Protein AF-A0A314UGE9-F1 (afdb_monomer_lite)

Secondary structure (DSSP, 8-state):
----PPPP---TT--HHHHHHHHHHHHHHHHHHHHHHHHTT-HHHHHHHHHHHHHHS-SSGGGHHHHHHHHHHHHHHHHHTT-HHHHHHHHHHHHHH-TT-HHHHHHHHHHHHHHHHHHHHHHHHHHHHH-TT-HHHHHHHHHHTT-

Structure (mmCIF, N/CA/C/O backbone):
data_AF-A0A314UGE9-F1
#
_entry.id   AF-A0A314UGE9-F1
#
loop_
_atom_site.group_PDB
_atom_site.id
_atom_site.type_symbol
_atom_site.label_atom_id
_atom_site.label_alt_id
_atom_site.label_comp_id
_atom_site.label_asym_id
_atom_site.label_entity_id
_atom_site.label_seq_id
_atom_site.pdbx_PDB_ins_code
_atom_site.Cartn_x
_atom_site.Cartn_y
_atom_site.Cartn_z
_atom_site.occupancy
_atom_site.B_iso_or_equiv
_atom_site.auth_seq_id
_atom_site.auth_comp_id
_atom_site.auth_asym_id
_atom_site.auth_atom_id
_atom_site.pdbx_PDB_model_num
ATOM 1 N N . MET A 1 1 ? 9.522 24.313 -14.471 1.00 33.41 1 MET A N 1
ATOM 2 C CA . MET A 1 1 ? 8.945 24.314 -15.832 1.00 33.41 1 MET A CA 1
ATOM 3 C C . MET A 1 1 ? 8.903 22.871 -16.294 1.00 33.41 1 MET A C 1
ATOM 5 O O . MET A 1 1 ? 9.912 22.193 -16.177 1.00 33.41 1 MET A O 1
ATOM 9 N N . CYS A 1 2 ? 7.712 22.390 -16.642 1.00 35.34 2 CYS A N 1
ATOM 10 C CA . CYS A 1 2 ? 7.395 20.990 -16.913 1.00 35.34 2 CYS A CA 1
ATOM 11 C C . CYS A 1 2 ? 8.354 20.360 -17.934 1.00 35.34 2 CYS A C 1
ATOM 13 O O . CYS A 1 2 ? 8.558 20.928 -19.006 1.00 35.34 2 CYS A O 1
ATOM 15 N N . CYS A 1 3 ? 8.914 19.190 -17.615 1.00 35.34 3 CYS A N 1
ATOM 16 C CA . CYS A 1 3 ? 9.713 18.393 -18.542 1.00 35.34 3 CYS A CA 1
ATOM 17 C C . CYS A 1 3 ? 8.818 17.830 -19.655 1.00 35.34 3 CYS A C 1
ATOM 19 O O . CYS A 1 3 ? 8.361 16.694 -19.580 1.00 35.34 3 CYS A O 1
ATOM 21 N N . ALA A 1 4 ? 8.579 18.619 -20.699 1.00 41.22 4 ALA A N 1
ATOM 22 C CA . ALA A 1 4 ? 8.258 18.089 -22.014 1.00 41.22 4 ALA A CA 1
ATOM 23 C C . ALA A 1 4 ? 9.571 17.588 -22.630 1.00 41.22 4 ALA A C 1
ATOM 25 O O . ALA A 1 4 ? 10.214 18.297 -23.401 1.00 41.22 4 ALA A O 1
ATOM 26 N N . MET A 1 5 ? 10.023 16.397 -22.224 1.00 39.31 5 MET A N 1
ATOM 27 C CA . MET A 1 5 ? 11.024 15.699 -23.026 1.00 39.31 5 MET A CA 1
ATOM 28 C C . MET A 1 5 ? 10.295 15.137 -24.249 1.00 39.31 5 MET A C 1
ATOM 30 O O . MET A 1 5 ? 9.267 14.477 -24.075 1.00 39.31 5 MET A O 1
ATOM 34 N N . PRO A 1 6 ? 10.755 15.445 -25.473 1.00 41.47 6 PRO A N 1
ATOM 35 C CA . PR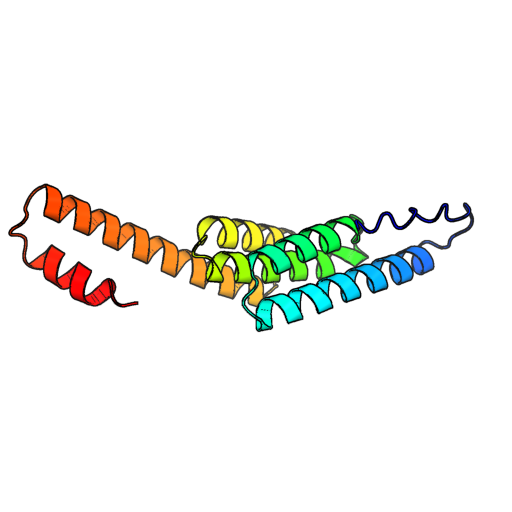O A 1 6 ? 10.136 14.916 -26.672 1.00 41.47 6 PRO A CA 1
ATOM 36 C C . PRO A 1 6 ? 10.245 13.396 -26.611 1.00 41.47 6 PRO A C 1
ATOM 38 O O . PRO A 1 6 ? 11.326 12.860 -26.365 1.00 41.47 6 PRO A O 1
ATOM 41 N N . VAL A 1 7 ? 9.116 12.713 -26.806 1.00 48.53 7 VAL A N 1
ATOM 42 C CA . VAL A 1 7 ? 9.119 11.286 -27.129 1.00 48.53 7 VAL A CA 1
ATOM 43 C C . VAL A 1 7 ? 10.085 11.145 -28.306 1.00 48.53 7 VAL A C 1
ATOM 45 O O . VAL A 1 7 ? 9.856 11.808 -29.325 1.00 48.53 7 VAL A O 1
ATOM 48 N N . PRO A 1 8 ? 11.201 10.409 -28.173 1.00 46.84 8 PRO A N 1
ATOM 49 C CA . PRO A 1 8 ? 12.116 10.271 -29.284 1.00 46.84 8 PRO A CA 1
ATOM 50 C C . PRO A 1 8 ? 11.331 9.584 -30.400 1.00 46.84 8 PRO A C 1
ATOM 52 O O . PRO A 1 8 ? 10.759 8.513 -30.201 1.00 46.84 8 PRO A O 1
ATOM 55 N N . LEU A 1 9 ? 11.237 10.248 -31.552 1.00 43.50 9 LEU A N 1
ATOM 56 C CA . LEU A 1 9 ? 10.860 9.609 -32.807 1.00 43.50 9 LEU A CA 1
ATOM 57 C C . LEU A 1 9 ? 11.997 8.633 -33.121 1.00 43.50 9 LEU A C 1
ATOM 59 O O . LEU A 1 9 ? 12.973 9.007 -33.764 1.00 43.50 9 LEU A O 1
ATOM 63 N N . VAL A 1 10 ? 11.926 7.436 -32.537 1.00 50.50 10 VAL A N 1
ATOM 64 C CA . VAL A 1 10 ? 12.900 6.371 -32.765 1.00 50.50 10 VAL A CA 1
ATOM 65 C C . VAL A 1 10 ? 12.618 5.800 -34.147 1.00 50.50 10 VAL A C 1
ATOM 67 O O . VAL A 1 10 ? 11.494 5.395 -34.453 1.00 50.50 10 VAL A O 1
ATOM 70 N N . ASP A 1 11 ? 13.633 5.893 -34.996 1.00 41.44 11 ASP A N 1
ATOM 71 C CA . ASP A 1 11 ? 13.642 5.414 -36.369 1.00 41.44 11 ASP A CA 1
ATOM 72 C C . ASP A 1 11 ? 13.304 3.911 -36.401 1.00 41.44 11 ASP A C 1
ATOM 74 O O . ASP A 1 11 ? 13.671 3.156 -35.501 1.00 41.44 11 ASP A O 1
ATOM 78 N N . VAL A 1 12 ? 12.556 3.467 -37.411 1.00 43.66 12 VAL A N 1
ATOM 79 C CA . VAL A 1 12 ? 11.838 2.172 -37.440 1.00 43.66 12 VAL A CA 1
ATOM 80 C C . VAL A 1 12 ? 12.774 0.983 -37.748 1.00 43.66 12 VAL A C 1
ATOM 82 O O . VAL A 1 12 ? 12.438 0.088 -38.519 1.00 43.66 12 VAL A O 1
ATOM 85 N N . THR A 1 13 ? 13.972 0.946 -37.161 1.00 52.53 13 THR A N 1
ATOM 86 C CA . THR A 1 13 ? 14.947 -0.145 -37.357 1.00 52.53 13 THR A CA 1
ATOM 87 C C . THR A 1 13 ? 15.313 -0.914 -36.086 1.00 52.53 13 THR A C 1
ATOM 89 O O . THR A 1 13 ? 16.159 -1.803 -36.153 1.00 52.53 13 THR A O 1
ATOM 92 N N . ASP A 1 14 ? 14.691 -0.627 -34.942 1.00 50.25 14 ASP A N 1
ATOM 93 C CA . ASP A 1 14 ? 15.189 -1.126 -33.658 1.00 50.25 14 ASP A CA 1
ATOM 94 C C . ASP A 1 14 ? 14.840 -2.590 -33.360 1.00 50.25 14 ASP A C 1
ATOM 96 O O . ASP A 1 14 ? 13.684 -3.015 -33.269 1.00 50.25 14 ASP A O 1
ATOM 100 N N . ASN A 1 15 ? 15.903 -3.357 -33.141 1.00 60.28 15 ASN A N 1
ATOM 101 C CA . ASN A 1 15 ? 15.902 -4.653 -32.491 1.00 60.28 15 ASN A CA 1
ATOM 102 C C . ASN A 1 15 ? 15.154 -4.551 -31.139 1.00 60.28 15 ASN A C 1
ATOM 104 O O . ASN A 1 15 ? 15.503 -3.703 -30.315 1.00 60.28 15 ASN A O 1
ATOM 108 N N . PRO A 1 16 ? 14.148 -5.403 -30.855 1.00 62.00 16 PRO A N 1
ATOM 109 C CA . PRO A 1 16 ? 13.310 -5.305 -29.651 1.00 62.00 16 PRO A CA 1
ATOM 110 C C . PRO A 1 16 ? 14.087 -5.342 -28.323 1.00 62.00 16 PRO A C 1
ATOM 112 O O . PRO A 1 16 ? 13.564 -4.914 -27.293 1.00 62.00 16 PRO A O 1
ATOM 115 N N . MET A 1 17 ? 15.333 -5.822 -28.340 1.00 65.88 17 MET A N 1
ATOM 116 C CA . MET A 1 17 ? 16.226 -5.818 -27.182 1.00 65.88 17 MET A CA 1
ATOM 117 C C . MET A 1 17 ? 16.751 -4.414 -26.823 1.00 65.88 17 MET A C 1
ATOM 119 O O . MET A 1 17 ? 16.794 -4.072 -25.642 1.00 65.88 17 MET A O 1
ATOM 123 N N . ASP A 1 18 ? 17.073 -3.576 -27.813 1.00 65.88 18 ASP A N 1
ATOM 124 C CA . ASP A 1 18 ? 17.630 -2.229 -27.595 1.00 65.88 18 ASP A CA 1
ATOM 125 C C . ASP A 1 18 ? 16.553 -1.264 -27.065 1.00 65.88 18 ASP A C 1
ATOM 127 O O . ASP A 1 18 ? 16.789 -0.444 -26.170 1.00 65.88 18 ASP A O 1
ATOM 131 N N . LEU A 1 19 ? 15.315 -1.434 -27.542 1.00 64.94 19 LEU A N 1
ATOM 132 C CA . LEU A 1 19 ? 14.145 -0.723 -27.025 1.00 64.94 19 LEU A CA 1
ATOM 133 C C . LEU A 1 19 ? 13.848 -1.102 -25.561 1.00 64.94 19 LEU A C 1
ATOM 135 O O . LEU A 1 19 ? 13.494 -0.237 -24.754 1.00 64.94 19 LEU A O 1
ATOM 139 N N . TYR A 1 20 ? 14.015 -2.377 -25.194 1.00 71.31 20 TYR A N 1
ATOM 140 C CA . TYR A 1 20 ? 13.863 -2.841 -23.812 1.00 71.31 20 TYR A CA 1
ATOM 141 C C . TYR A 1 20 ? 14.939 -2.255 -22.890 1.00 71.31 20 TYR A C 1
ATOM 143 O O . TYR A 1 20 ? 14.624 -1.812 -21.790 1.00 71.31 20 TYR A O 1
ATOM 151 N N . GLU A 1 21 ? 16.194 -2.191 -23.330 1.00 71.50 21 GLU A N 1
ATOM 152 C CA . GLU A 1 21 ? 17.289 -1.662 -22.510 1.00 71.50 21 GLU A CA 1
ATOM 153 C C . GLU A 1 21 ? 17.142 -0.151 -22.254 1.00 71.50 21 GLU A C 1
ATOM 155 O O . GLU A 1 21 ? 17.293 0.322 -21.124 1.00 71.50 21 GLU A O 1
ATOM 160 N N . SER A 1 22 ? 16.740 0.606 -23.279 1.00 71.88 22 SER A N 1
ATOM 161 C CA . SER A 1 22 ? 16.440 2.037 -23.158 1.00 71.88 22 SER A CA 1
ATOM 162 C C . SER A 1 22 ? 15.266 2.306 -22.204 1.00 71.88 22 SER A C 1
ATOM 164 O O . SER A 1 22 ? 15.370 3.119 -21.279 1.00 71.88 22 SER A O 1
ATOM 166 N N . THR A 1 23 ? 14.164 1.565 -22.356 1.00 71.94 23 THR A N 1
ATOM 167 C CA . THR A 1 23 ? 12.986 1.696 -21.480 1.00 71.94 23 THR A CA 1
ATOM 168 C C . THR A 1 23 ? 13.266 1.232 -20.048 1.00 71.94 23 THR A C 1
ATOM 170 O O . THR A 1 23 ? 12.843 1.894 -19.096 1.00 71.94 23 THR A O 1
ATOM 173 N N . ALA A 1 24 ? 14.051 0.166 -19.868 1.00 76.38 24 ALA A N 1
ATOM 174 C CA . ALA A 1 24 ? 14.489 -0.315 -18.562 1.00 76.38 24 ALA A CA 1
ATOM 175 C C . ALA A 1 24 ? 15.347 0.726 -17.827 1.00 76.38 24 ALA A C 1
ATOM 177 O O . ALA A 1 24 ? 15.139 0.958 -16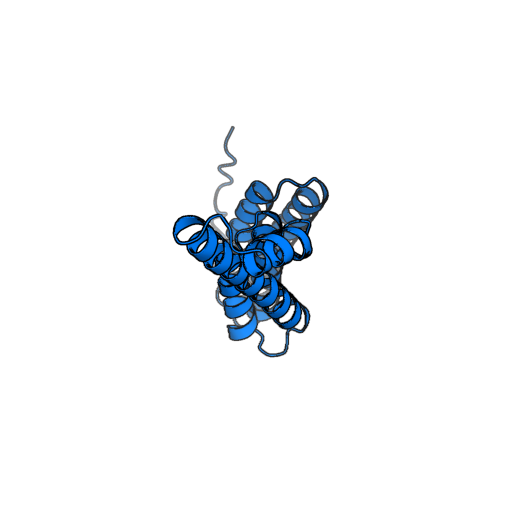.636 1.00 76.38 24 ALA A O 1
ATOM 178 N N . ASN A 1 25 ? 16.253 1.420 -18.520 1.00 80.44 25 ASN A N 1
ATOM 179 C CA . ASN A 1 25 ? 17.056 2.488 -17.919 1.00 80.44 25 ASN A CA 1
ATOM 180 C C . ASN A 1 25 ? 16.190 3.646 -17.401 1.00 80.44 25 ASN A C 1
ATOM 182 O O . ASN A 1 25 ? 16.373 4.104 -16.268 1.00 80.44 25 ASN A O 1
ATOM 186 N N . CYS A 1 26 ? 15.204 4.092 -18.187 1.00 78.56 26 CYS A N 1
ATOM 187 C CA . CYS A 1 26 ? 14.254 5.115 -17.743 1.00 78.56 26 CYS A CA 1
ATOM 188 C C . CYS A 1 26 ? 13.408 4.632 -16.552 1.00 78.56 26 CYS A C 1
ATOM 190 O O . CYS A 1 26 ? 13.208 5.383 -15.593 1.00 78.56 26 CYS A O 1
ATOM 192 N N . TYR A 1 27 ? 12.969 3.372 -16.579 1.00 82.88 27 TYR A N 1
ATOM 193 C CA . TYR A 1 27 ? 12.259 2.733 -15.474 1.00 82.88 27 TYR A CA 1
ATOM 194 C C . TYR A 1 27 ? 13.094 2.730 -14.184 1.00 82.88 27 TYR A C 1
ATOM 196 O O . TYR A 1 27 ? 12.622 3.195 -13.145 1.00 82.88 27 TYR A O 1
ATOM 204 N N . PHE A 1 28 ? 14.348 2.266 -14.232 1.00 83.56 28 PHE A N 1
ATOM 205 C CA . PHE A 1 28 ? 15.216 2.215 -13.052 1.00 83.56 28 PHE A CA 1
ATOM 206 C C . PHE A 1 28 ? 15.533 3.614 -12.522 1.00 83.56 28 PHE A C 1
ATOM 208 O O . PHE A 1 28 ? 15.591 3.806 -11.308 1.00 83.56 28 PHE A O 1
ATOM 215 N N . GLY A 1 29 ? 15.667 4.606 -13.407 1.00 84.56 29 GLY A N 1
ATOM 216 C CA . GLY A 1 29 ? 15.795 6.010 -13.021 1.00 84.56 29 GLY A CA 1
ATOM 217 C C . GLY A 1 29 ? 14.588 6.508 -12.217 1.00 84.56 29 GLY A C 1
ATOM 218 O O . GLY A 1 29 ? 14.761 7.074 -11.134 1.00 84.56 29 GLY A O 1
ATOM 219 N N . ALA A 1 30 ? 13.371 6.240 -12.699 1.00 82.94 30 ALA A N 1
ATOM 220 C CA . ALA A 1 30 ? 12.129 6.586 -12.002 1.00 82.94 30 ALA A CA 1
ATOM 221 C C . ALA A 1 30 ? 11.952 5.794 -10.691 1.00 82.94 30 ALA A C 1
ATOM 223 O O . ALA A 1 30 ? 11.495 6.326 -9.678 1.00 82.94 30 ALA A O 1
ATOM 224 N N . GLN A 1 31 ? 12.365 4.528 -10.653 1.00 83.88 31 GLN A N 1
ATOM 225 C CA . GLN A 1 31 ? 12.329 3.724 -9.432 1.00 83.88 31 GLN A CA 1
ATOM 226 C C . GLN A 1 31 ? 13.328 4.240 -8.385 1.00 83.88 31 GLN A C 1
ATOM 228 O O . GLN A 1 31 ? 13.021 4.304 -7.192 1.00 83.88 31 GLN A O 1
ATOM 233 N N . TYR A 1 32 ? 14.521 4.642 -8.821 1.00 85.75 32 TYR A N 1
ATOM 234 C CA . TYR A 1 32 ? 15.545 5.208 -7.953 1.00 85.75 32 TYR A CA 1
ATOM 235 C C . TYR A 1 32 ? 15.101 6.546 -7.353 1.00 85.75 32 TYR A C 1
ATOM 237 O O . TYR A 1 32 ? 15.233 6.745 -6.142 1.00 85.75 32 TYR A O 1
ATOM 245 N N . SER A 1 33 ? 14.523 7.443 -8.163 1.00 86.25 33 SER A N 1
ATOM 246 C CA . SER A 1 33 ? 13.951 8.699 -7.660 1.00 86.25 33 SER A CA 1
ATOM 247 C C . SER A 1 33 ? 12.828 8.431 -6.651 1.00 86.25 33 SER A C 1
ATOM 249 O O . SER A 1 33 ? 12.845 9.009 -5.565 1.00 86.25 33 SER A O 1
ATOM 251 N N . SER A 1 34 ? 11.932 7.481 -6.940 1.00 87.38 34 SER A N 1
ATOM 252 C CA . SER A 1 34 ? 10.852 7.065 -6.031 1.00 87.38 34 SER A CA 1
ATOM 253 C C . SER A 1 34 ? 11.378 6.571 -4.681 1.00 87.38 34 SER A C 1
ATOM 255 O O . SER A 1 34 ? 10.882 6.975 -3.632 1.00 87.38 34 SER A O 1
ATOM 257 N N . ASN A 1 35 ? 12.414 5.726 -4.683 1.00 86.25 35 ASN A N 1
ATOM 258 C CA . ASN A 1 35 ? 13.022 5.207 -3.455 1.00 86.25 35 ASN A CA 1
ATOM 259 C C . ASN A 1 35 ? 13.672 6.316 -2.616 1.00 86.25 35 ASN A C 1
ATOM 261 O O . ASN A 1 35 ? 13.611 6.277 -1.386 1.00 86.25 35 ASN A O 1
ATOM 265 N N . ARG A 1 36 ? 14.271 7.320 -3.266 1.00 90.31 36 ARG A N 1
ATOM 266 C CA . ARG A 1 36 ? 14.812 8.497 -2.574 1.00 90.31 36 ARG A CA 1
ATOM 267 C C . ARG A 1 36 ? 13.705 9.325 -1.926 1.00 90.31 36 ARG A C 1
ATOM 269 O O . ARG A 1 36 ? 13.817 9.627 -0.743 1.00 90.31 36 ARG A O 1
ATOM 276 N N . LEU A 1 37 ? 12.635 9.623 -2.665 1.00 88.25 37 LEU A N 1
ATOM 277 C CA . LEU A 1 37 ? 11.461 10.342 -2.149 1.00 88.25 37 LEU A CA 1
ATOM 278 C C . LEU A 1 37 ? 10.821 9.592 -0.972 1.00 88.25 37 LEU A C 1
ATOM 280 O O . LEU A 1 37 ? 10.504 10.193 0.052 1.00 88.25 37 LEU A O 1
ATOM 284 N N . PHE A 1 38 ? 10.732 8.261 -1.066 1.00 87.88 38 PHE A N 1
ATOM 285 C CA . PHE A 1 38 ? 10.273 7.404 0.027 1.00 87.88 38 PHE A CA 1
ATOM 286 C C . PHE A 1 38 ? 11.148 7.541 1.282 1.00 87.88 38 PHE A C 1
ATOM 288 O O . PHE A 1 38 ? 10.623 7.672 2.387 1.00 87.88 38 PHE A O 1
ATOM 295 N N . GLY A 1 39 ? 12.476 7.541 1.121 1.00 87.62 39 GLY A N 1
ATOM 296 C CA . GLY A 1 39 ? 13.421 7.764 2.220 1.00 87.62 39 GLY A CA 1
ATOM 297 C C . GLY A 1 39 ? 13.299 9.154 2.854 1.00 87.62 39 GLY A C 1
ATOM 298 O O . GLY A 1 39 ? 13.531 9.303 4.050 1.00 87.62 39 GLY A O 1
ATOM 299 N N . SER A 1 40 ? 12.879 10.152 2.074 1.00 90.62 40 SER A N 1
ATOM 300 C CA . SER A 1 40 ? 12.587 11.516 2.532 1.00 90.62 40 SER A CA 1
ATOM 301 C C . SER A 1 40 ? 11.175 11.696 3.109 1.00 90.62 40 SER A C 1
ATOM 303 O O . SER A 1 40 ? 10.847 12.789 3.561 1.00 90.62 40 SER A O 1
ATOM 305 N N . GLY A 1 41 ? 10.340 10.650 3.114 1.00 90.75 41 GLY A N 1
ATOM 306 C CA . GLY A 1 41 ? 8.964 10.698 3.622 1.00 90.75 41 GLY A CA 1
ATOM 307 C C . GLY A 1 41 ? 7.938 11.312 2.661 1.00 90.75 41 GLY A C 1
ATOM 308 O O . GLY A 1 41 ? 6.783 11.480 3.038 1.00 90.75 41 GLY A O 1
ATOM 309 N N . GLN A 1 42 ? 8.329 11.626 1.424 1.00 93.94 42 GLN A N 1
ATOM 310 C CA . GLN A 1 42 ? 7.461 12.199 0.391 1.00 93.94 42 GLN A CA 1
ATOM 311 C C . GLN A 1 42 ? 6.746 11.081 -0.381 1.00 93.94 42 GLN A C 1
ATOM 313 O O . GLN A 1 42 ? 7.106 10.730 -1.507 1.00 93.94 42 GLN A O 1
ATOM 318 N N . TYR A 1 43 ? 5.751 10.460 0.252 1.00 92.56 43 TYR A N 1
ATOM 319 C CA . TYR A 1 43 ? 5.117 9.247 -0.273 1.00 92.56 43 TYR A CA 1
ATOM 320 C C . TYR A 1 43 ? 4.215 9.503 -1.489 1.00 92.56 43 TYR A C 1
ATOM 322 O O . TYR A 1 43 ? 4.193 8.687 -2.407 1.00 92.56 43 TYR A O 1
ATOM 330 N N . GLU A 1 44 ? 3.499 10.626 -1.543 1.00 92.38 44 GLU A N 1
ATOM 331 C CA . GLU A 1 44 ? 2.653 11.000 -2.684 1.00 92.38 44 GLU A CA 1
ATOM 332 C C . GLU A 1 44 ? 3.472 11.285 -3.950 1.00 92.38 44 GLU A C 1
ATOM 334 O O . GLU A 1 44 ? 3.109 10.880 -5.059 1.00 92.38 44 GLU A O 1
ATOM 339 N N . GLU A 1 45 ? 4.611 11.954 -3.788 1.00 91.19 45 GLU A N 1
ATOM 340 C CA . GLU A 1 45 ? 5.535 12.237 -4.886 1.00 91.19 45 GLU A CA 1
ATOM 341 C C . GLU A 1 45 ? 6.200 10.942 -5.367 1.00 91.19 45 GLU A C 1
ATOM 343 O O . GLU A 1 45 ? 6.284 10.705 -6.574 1.00 91.19 45 GLU A O 1
ATOM 348 N N . ALA A 1 46 ? 6.581 10.055 -4.438 1.00 91.50 46 ALA A N 1
ATOM 349 C CA . ALA A 1 46 ? 7.084 8.724 -4.767 1.00 91.50 46 ALA A CA 1
ATOM 350 C C . ALA A 1 46 ? 6.055 7.905 -5.567 1.00 91.50 46 ALA A C 1
ATOM 352 O O . ALA A 1 46 ? 6.406 7.295 -6.573 1.00 91.50 46 ALA A O 1
ATOM 353 N N . LEU A 1 47 ? 4.773 7.934 -5.182 1.00 92.88 47 LEU A N 1
ATOM 354 C CA . LEU A 1 47 ? 3.693 7.286 -5.939 1.00 92.88 47 LEU A CA 1
ATOM 355 C C . LEU A 1 47 ? 3.578 7.829 -7.366 1.00 92.88 47 LEU A C 1
ATOM 357 O O . LEU A 1 47 ? 3.422 7.052 -8.307 1.00 92.88 47 LEU A O 1
ATOM 361 N N . SER A 1 48 ? 3.706 9.144 -7.545 1.00 91.44 48 SER A N 1
ATOM 362 C CA . SER A 1 48 ? 3.672 9.766 -8.875 1.00 91.44 48 SER A CA 1
ATOM 363 C C . SER A 1 48 ? 4.822 9.273 -9.763 1.00 91.44 48 SER A C 1
ATOM 365 O O . SER A 1 48 ? 4.626 9.002 -10.948 1.00 91.44 48 SER A O 1
ATOM 367 N N . GLN A 1 49 ? 6.012 9.092 -9.185 1.00 90.56 49 GLN A N 1
ATOM 368 C CA . GLN A 1 49 ? 7.163 8.523 -9.889 1.00 90.56 49 GLN A CA 1
ATOM 369 C C . GLN A 1 49 ? 6.983 7.026 -10.199 1.00 90.56 49 GLN A C 1
ATOM 371 O O . GLN A 1 49 ? 7.372 6.581 -11.278 1.00 90.56 49 GLN A O 1
ATOM 376 N N . TYR A 1 50 ? 6.323 6.251 -9.331 1.00 89.06 50 TYR A N 1
ATOM 377 C CA . TYR A 1 50 ? 5.982 4.856 -9.632 1.00 89.06 50 TYR A CA 1
ATOM 378 C C . TYR A 1 50 ? 4.972 4.716 -10.773 1.00 89.06 50 TYR A C 1
ATOM 380 O O . TYR A 1 50 ? 5.107 3.808 -11.591 1.00 89.06 50 TYR A O 1
ATOM 388 N N . VAL A 1 51 ? 3.987 5.614 -10.869 1.00 89.75 51 VAL A N 1
ATOM 389 C CA . VAL A 1 51 ? 3.058 5.647 -12.012 1.00 89.75 51 VAL A CA 1
ATOM 390 C C . VAL A 1 51 ? 3.813 5.936 -13.309 1.00 89.75 51 VAL A C 1
ATOM 392 O O . VAL A 1 51 ? 3.576 5.268 -14.314 1.00 89.75 51 VAL A O 1
ATOM 395 N N . LEU A 1 52 ? 4.765 6.873 -13.277 1.00 88.06 52 LEU A N 1
ATOM 396 C CA . LEU A 1 52 ? 5.639 7.141 -14.417 1.00 88.06 52 LEU A CA 1
ATOM 397 C C . LEU A 1 52 ? 6.473 5.906 -14.789 1.00 88.06 52 LEU A C 1
ATOM 399 O O . LEU A 1 52 ? 6.531 5.546 -15.961 1.00 88.06 52 LEU A O 1
ATOM 403 N N . ALA A 1 53 ? 7.065 5.221 -13.808 1.00 86.38 53 ALA A N 1
ATOM 404 C CA . ALA A 1 53 ? 7.824 3.992 -14.039 1.00 86.38 53 ALA A CA 1
ATOM 405 C C . ALA A 1 53 ? 6.960 2.903 -14.703 1.00 86.38 53 ALA A C 1
ATOM 407 O O . ALA A 1 53 ? 7.392 2.276 -15.666 1.00 86.38 53 ALA A O 1
ATOM 408 N N . LEU A 1 54 ? 5.716 2.722 -14.251 1.00 86.38 54 LEU A N 1
ATOM 409 C CA . LEU A 1 54 ? 4.773 1.777 -14.855 1.00 86.38 54 LEU A CA 1
ATOM 410 C C . LEU A 1 54 ? 4.377 2.160 -16.288 1.00 86.38 54 LEU A C 1
ATOM 412 O O . LEU A 1 54 ? 4.158 1.270 -17.100 1.00 86.38 54 LEU A O 1
ATOM 416 N N . HIS A 1 55 ? 4.301 3.453 -16.610 1.00 84.50 55 HIS A N 1
ATOM 417 C CA . HIS A 1 55 ? 4.039 3.915 -17.976 1.00 84.50 55 HIS A CA 1
ATOM 418 C C . HIS A 1 55 ? 5.226 3.655 -18.918 1.00 84.50 55 HIS A C 1
ATOM 420 O O . HIS A 1 55 ? 5.033 3.365 -20.095 1.00 84.50 55 HIS A O 1
ATOM 426 N N . LEU A 1 56 ? 6.448 3.738 -18.387 1.00 79.62 56 LEU A N 1
ATOM 427 C CA . LEU A 1 56 ? 7.690 3.484 -19.121 1.00 79.62 56 LEU A CA 1
ATOM 428 C C . LEU A 1 56 ? 8.006 1.991 -19.280 1.00 79.62 56 LEU A C 1
ATOM 430 O O . LEU A 1 56 ? 8.797 1.641 -20.148 1.00 79.62 56 LEU A O 1
ATOM 434 N N . ALA A 1 57 ? 7.415 1.124 -18.453 1.00 75.62 57 ALA A N 1
ATOM 435 C CA . ALA A 1 57 ? 7.552 -0.325 -18.548 1.00 75.62 57 ALA A CA 1
ATOM 436 C C . ALA A 1 57 ? 6.455 -0.899 -19.472 1.00 75.62 57 ALA A C 1
ATOM 438 O O . ALA A 1 57 ? 5.332 -1.116 -19.008 1.00 75.62 57 ALA A O 1
ATOM 439 N N . PRO A 1 58 ? 6.743 -1.163 -20.764 1.00 72.56 58 PRO A N 1
ATOM 440 C CA . PRO A 1 58 ? 5.751 -1.694 -21.700 1.00 72.56 58 PRO A CA 1
ATOM 441 C C . PRO A 1 58 ? 5.188 -3.035 -21.221 1.00 72.56 58 PRO A C 1
ATOM 443 O O . PRO A 1 58 ? 5.880 -3.784 -20.533 1.00 72.56 58 PRO A O 1
ATOM 446 N N . ASP A 1 59 ? 3.946 -3.358 -21.591 1.00 75.75 59 ASP A N 1
ATOM 447 C CA . ASP A 1 59 ? 3.280 -4.621 -21.242 1.00 75.75 59 ASP A CA 1
ATOM 448 C C . ASP A 1 59 ? 3.879 -5.799 -22.029 1.00 75.75 59 ASP A C 1
ATOM 450 O O . ASP A 1 59 ? 3.339 -6.260 -23.032 1.00 75.75 59 ASP A O 1
ATOM 454 N N . MET A 1 60 ? 5.069 -6.227 -21.610 1.00 74.75 60 MET A N 1
ATOM 455 C CA . MET A 1 60 ? 5.850 -7.291 -22.225 1.00 74.75 60 MET A CA 1
ATOM 456 C C . MET A 1 60 ? 6.260 -8.323 -21.168 1.00 74.75 60 MET A C 1
ATOM 458 O O . MET A 1 60 ? 6.498 -7.954 -20.019 1.00 74.75 60 MET A O 1
ATOM 462 N N . PRO A 1 61 ? 6.437 -9.606 -21.536 1.00 74.94 61 PRO A N 1
ATOM 463 C CA . PRO A 1 61 ? 6.833 -10.654 -20.590 1.00 74.94 61 PRO A CA 1
ATOM 464 C C . PRO A 1 61 ? 8.102 -10.322 -19.787 1.00 74.94 61 PRO A C 1
ATOM 466 O O . PRO A 1 61 ? 8.196 -10.645 -18.608 1.00 74.94 61 PRO A O 1
ATOM 469 N N . LEU A 1 62 ? 9.056 -9.622 -20.410 1.00 75.88 62 LEU A N 1
ATOM 470 C CA . LEU A 1 62 ? 10.316 -9.200 -19.791 1.00 75.88 62 LEU A CA 1
ATOM 471 C C . LEU A 1 62 ? 10.128 -8.137 -18.690 1.00 75.88 62 LEU A C 1
ATOM 473 O O . LEU A 1 62 ? 10.951 -8.045 -17.787 1.00 75.88 62 LEU A O 1
ATOM 477 N N . SER A 1 63 ? 9.046 -7.349 -18.722 1.00 80.62 63 SER A N 1
ATOM 478 C CA . SER A 1 63 ? 8.791 -6.271 -17.754 1.00 80.62 63 SER A CA 1
ATOM 479 C C . SER A 1 63 ? 7.926 -6.698 -16.564 1.00 80.62 63 SER A C 1
ATOM 481 O O . SER A 1 63 ? 7.721 -5.906 -15.642 1.00 80.62 63 SER A O 1
ATOM 483 N N . VAL A 1 64 ? 7.423 -7.939 -16.553 1.00 86.81 64 VAL A N 1
ATOM 484 C CA . VAL A 1 64 ? 6.531 -8.463 -15.504 1.00 86.81 64 VAL A CA 1
ATOM 485 C C . VAL A 1 64 ? 7.174 -8.342 -14.123 1.00 86.81 64 VAL A C 1
ATOM 487 O O . VAL A 1 64 ? 6.537 -7.865 -13.181 1.00 86.81 64 VAL A O 1
ATOM 490 N N . GLU A 1 65 ? 8.453 -8.706 -14.005 1.00 85.81 65 GLU A N 1
ATOM 491 C CA . GLU A 1 65 ? 9.191 -8.596 -12.747 1.00 85.81 65 GLU A CA 1
ATOM 492 C C . GLU A 1 65 ? 9.297 -7.136 -12.289 1.00 85.81 65 GLU A C 1
ATOM 494 O O . GLU A 1 65 ? 8.910 -6.819 -11.162 1.00 85.81 65 GLU A O 1
ATOM 499 N N . LEU A 1 66 ? 9.711 -6.232 -13.181 1.00 86.12 66 LEU A N 1
ATOM 500 C CA . LEU A 1 66 ? 9.805 -4.795 -12.910 1.00 86.12 66 LEU A CA 1
ATOM 501 C C . LEU A 1 66 ? 8.460 -4.228 -12.435 1.00 86.12 66 LEU A C 1
ATOM 503 O O . LEU A 1 66 ? 8.363 -3.651 -11.351 1.00 86.12 66 LEU A O 1
ATOM 507 N N . ARG A 1 67 ? 7.384 -4.479 -13.183 1.00 89.12 67 ARG A N 1
ATOM 508 C CA . ARG A 1 67 ? 6.034 -4.012 -12.840 1.00 89.12 67 ARG A CA 1
ATOM 509 C C . ARG A 1 67 ? 5.563 -4.566 -11.495 1.00 89.12 67 ARG A C 1
ATOM 511 O O . ARG A 1 67 ? 5.020 -3.806 -10.692 1.00 89.12 67 ARG A O 1
ATOM 518 N N . SER A 1 68 ? 5.830 -5.843 -11.199 1.00 92.00 68 SER A N 1
ATOM 519 C CA . SER A 1 68 ? 5.499 -6.441 -9.897 1.00 92.00 68 SER A CA 1
ATOM 520 C C . SER A 1 68 ? 6.215 -5.739 -8.735 1.00 92.00 68 SER A C 1
ATOM 522 O O . SER A 1 68 ? 5.605 -5.452 -7.701 1.00 92.00 68 SER A O 1
ATOM 524 N N . ILE A 1 69 ? 7.492 -5.380 -8.918 1.00 90.25 69 ILE A N 1
ATOM 525 C CA . ILE A 1 69 ? 8.286 -4.651 -7.926 1.00 90.25 69 ILE A CA 1
ATOM 526 C C . ILE A 1 69 ? 7.730 -3.239 -7.729 1.00 90.25 69 ILE A C 1
ATOM 528 O O . ILE A 1 69 ? 7.572 -2.806 -6.586 1.00 90.25 69 ILE A O 1
ATOM 532 N N . CYS A 1 70 ? 7.389 -2.546 -8.816 1.00 91.62 70 CYS A N 1
ATOM 533 C CA . CYS A 1 70 ? 6.760 -1.228 -8.775 1.00 91.62 70 CYS A CA 1
ATOM 534 C C . CYS A 1 70 ? 5.460 -1.236 -7.968 1.00 91.62 70 CYS A C 1
ATOM 536 O O . CYS A 1 70 ? 5.327 -0.460 -7.023 1.00 91.62 70 CYS A O 1
ATOM 538 N N . HIS A 1 71 ? 4.540 -2.153 -8.271 1.00 94.62 71 HIS A N 1
ATOM 539 C CA . HIS A 1 71 ? 3.287 -2.293 -7.527 1.00 94.62 71 HIS A CA 1
ATOM 540 C C . HIS A 1 71 ? 3.527 -2.586 -6.036 1.00 94.62 71 HIS A C 1
ATOM 542 O O . HIS A 1 71 ? 2.938 -1.940 -5.166 1.00 94.62 71 HIS A O 1
ATOM 548 N N . ALA A 1 72 ? 4.457 -3.487 -5.703 1.00 94.50 72 ALA A N 1
ATOM 549 C CA . ALA A 1 72 ? 4.767 -3.778 -4.303 1.00 94.50 72 ALA A CA 1
ATOM 550 C C . ALA A 1 72 ? 5.389 -2.589 -3.559 1.00 94.50 72 ALA A C 1
ATOM 552 O O . ALA A 1 72 ? 5.180 -2.458 -2.353 1.00 94.50 72 ALA A O 1
ATOM 553 N N . ASN A 1 73 ? 6.144 -1.729 -4.244 1.00 92.69 73 ASN A N 1
ATOM 554 C CA . ASN A 1 73 ? 6.711 -0.522 -3.650 1.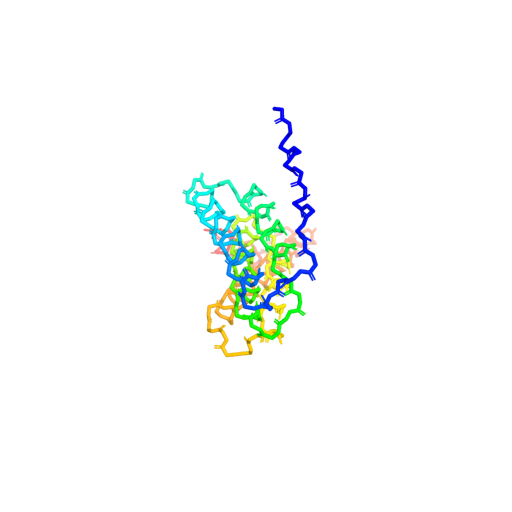00 92.69 73 ASN A CA 1
ATOM 555 C C . ASN A 1 73 ? 5.664 0.591 -3.479 1.00 92.69 73 ASN A C 1
ATOM 557 O O . ASN A 1 73 ? 5.636 1.244 -2.430 1.00 92.69 73 ASN A O 1
ATOM 561 N N . SER A 1 74 ? 4.760 0.761 -4.449 1.00 94.50 74 SER A N 1
ATOM 562 C CA . SER A 1 74 ? 3.590 1.639 -4.322 1.00 94.50 74 SER A CA 1
ATOM 563 C C . SER A 1 74 ? 2.743 1.261 -3.109 1.00 94.50 74 SER A C 1
ATOM 565 O O . SER A 1 74 ? 2.333 2.134 -2.344 1.00 94.50 74 SER A O 1
ATOM 567 N N . ALA A 1 75 ? 2.560 -0.040 -2.856 1.00 96.12 75 ALA A N 1
ATOM 568 C CA . ALA A 1 75 ? 1.821 -0.513 -1.691 1.00 96.12 75 ALA A CA 1
ATOM 569 C C . ALA A 1 75 ? 2.417 -0.032 -0.356 1.00 96.12 75 ALA A C 1
ATOM 571 O O . ALA A 1 75 ? 1.680 0.302 0.567 1.00 96.12 75 ALA A O 1
ATOM 572 N N . ILE A 1 76 ? 3.746 0.067 -0.249 1.00 94.06 76 ILE A N 1
ATOM 573 C CA . ILE A 1 76 ? 4.407 0.597 0.957 1.00 94.06 76 ILE A CA 1
ATOM 574 C C . ILE A 1 76 ? 4.064 2.065 1.153 1.00 94.06 76 ILE A C 1
ATOM 576 O O . ILE A 1 76 ? 3.789 2.482 2.275 1.00 94.06 76 ILE A O 1
ATOM 580 N N . CYS A 1 77 ? 4.094 2.844 0.071 1.00 94.44 77 CYS A N 1
ATOM 581 C CA . CYS A 1 77 ? 3.776 4.265 0.110 1.00 94.44 77 CYS A CA 1
ATOM 582 C C . CYS A 1 77 ? 2.333 4.459 0.588 1.00 94.44 77 CYS A C 1
ATOM 584 O O . CYS A 1 77 ? 2.096 5.222 1.519 1.00 94.44 77 CYS A O 1
ATOM 586 N N . PHE A 1 78 ? 1.385 3.683 0.052 1.00 96.25 78 PHE A N 1
ATOM 587 C CA . PHE A 1 78 ? -0.002 3.694 0.520 1.00 96.25 78 PHE A CA 1
ATOM 588 C C . PHE A 1 78 ? -0.141 3.290 1.993 1.00 96.25 78 PHE A C 1
ATOM 590 O O . PHE A 1 78 ? -0.829 3.982 2.745 1.00 96.25 78 PHE A O 1
ATOM 597 N N . SER A 1 79 ? 0.561 2.246 2.444 1.00 94.44 79 SER A N 1
ATOM 598 C CA . SER A 1 79 ? 0.573 1.852 3.860 1.00 94.44 79 SER A CA 1
ATOM 599 C C . SER A 1 79 ? 1.134 2.947 4.771 1.00 94.44 79 SER A C 1
ATOM 601 O O . SER A 1 79 ? 0.638 3.130 5.882 1.00 94.44 79 SER A O 1
ATOM 603 N N . LYS A 1 80 ? 2.147 3.699 4.319 1.00 93.38 80 LYS A N 1
ATOM 604 C CA . LYS A 1 80 ? 2.704 4.841 5.064 1.00 93.38 80 LYS A CA 1
ATOM 605 C C . LYS A 1 80 ? 1.756 6.037 5.124 1.00 93.38 80 LYS A C 1
ATOM 607 O O . LYS A 1 80 ? 1.782 6.761 6.110 1.00 93.38 80 LYS A O 1
ATOM 612 N N . LEU A 1 81 ? 0.885 6.185 4.131 1.00 93.75 81 LEU A N 1
ATOM 613 C CA . LEU A 1 81 ? -0.186 7.182 4.105 1.00 93.75 81 LEU A CA 1
ATOM 614 C C . LEU A 1 81 ? -1.455 6.746 4.858 1.00 93.75 81 LEU A C 1
ATOM 616 O O . LEU A 1 81 ? -2.455 7.458 4.828 1.00 93.75 81 LEU A O 1
ATOM 620 N N . GLY A 1 82 ? -1.457 5.566 5.490 1.00 92.31 82 GLY A N 1
ATOM 621 C CA . GLY A 1 82 ? -2.638 5.008 6.161 1.00 92.31 82 GLY A CA 1
ATOM 622 C C . GLY A 1 82 ? -3.737 4.524 5.204 1.00 92.31 82 GLY A C 1
ATOM 623 O O . GLY A 1 82 ? -4.819 4.145 5.643 1.00 92.31 82 GLY A O 1
ATOM 624 N N . LYS A 1 83 ? -3.472 4.497 3.892 1.00 95.50 83 LYS A N 1
ATOM 625 C CA . LYS A 1 83 ? -4.408 4.045 2.851 1.00 95.50 83 LYS A CA 1
ATOM 626 C C . LYS A 1 83 ? -4.281 2.535 2.638 1.00 95.50 83 LYS A C 1
ATOM 628 O O . LYS A 1 83 ? -3.832 2.070 1.592 1.00 95.50 83 LYS A O 1
ATOM 633 N N . TYR A 1 84 ? -4.646 1.756 3.654 1.00 95.56 84 TYR A N 1
ATOM 634 C CA . TYR A 1 84 ? -4.419 0.305 3.663 1.00 95.56 84 TYR A CA 1
ATOM 635 C C . TYR A 1 84 ? -5.184 -0.449 2.566 1.00 95.56 84 TYR A C 1
ATOM 637 O O . TYR A 1 84 ? -4.663 -1.414 2.015 1.00 95.56 84 TYR A O 1
ATOM 645 N N . GLU A 1 85 ? -6.378 0.008 2.188 1.00 96.25 85 GLU A N 1
ATOM 646 C CA . GLU A 1 85 ? -7.140 -0.595 1.085 1.00 96.25 85 GLU A CA 1
ATOM 647 C C . GLU A 1 85 ? -6.412 -0.474 -0.257 1.00 96.25 85 GLU A C 1
ATOM 649 O O . GLU A 1 85 ? -6.331 -1.441 -1.017 1.00 96.25 85 GLU A O 1
ATOM 654 N N . ASP A 1 86 ? -5.837 0.694 -0.543 1.00 96.50 86 ASP A N 1
ATOM 655 C CA . ASP A 1 86 ? -5.074 0.911 -1.772 1.00 96.50 86 ASP A CA 1
ATOM 656 C C . ASP A 1 86 ? -3.747 0.146 -1.739 1.00 96.50 86 ASP A C 1
ATOM 658 O O . ASP A 1 86 ? -3.342 -0.432 -2.748 1.00 96.50 86 ASP A O 1
ATOM 662 N N . ALA A 1 87 ? -3.121 0.024 -0.563 1.00 96.75 87 ALA A N 1
ATOM 663 C CA . ALA A 1 87 ? -1.958 -0.841 -0.385 1.00 96.75 87 ALA A CA 1
ATOM 664 C C . ALA A 1 87 ? -2.270 -2.313 -0.714 1.00 96.75 87 ALA A C 1
ATOM 666 O O . ALA A 1 87 ? -1.474 -2.979 -1.381 1.00 96.75 87 ALA A O 1
ATOM 667 N N . ILE A 1 88 ? -3.440 -2.818 -0.305 1.00 97.69 88 ILE A N 1
ATOM 668 C CA . ILE A 1 88 ? -3.893 -4.182 -0.621 1.00 97.69 88 ILE A CA 1
ATOM 669 C C . ILE A 1 88 ? -4.118 -4.349 -2.127 1.00 97.69 88 ILE A C 1
ATOM 671 O O . ILE A 1 88 ? -3.696 -5.362 -2.694 1.00 97.69 88 ILE A O 1
ATOM 675 N N . LYS A 1 89 ? -4.743 -3.365 -2.790 1.00 97.62 89 LYS A N 1
ATOM 676 C CA . LYS A 1 89 ? -4.954 -3.386 -4.248 1.00 97.62 89 LYS A CA 1
ATOM 677 C C . LYS A 1 89 ? -3.627 -3.458 -4.997 1.00 97.62 89 LYS A C 1
ATOM 679 O O . LYS A 1 89 ? -3.465 -4.312 -5.863 1.00 97.62 89 LYS A O 1
ATOM 684 N N . GLU A 1 90 ? -2.660 -2.619 -4.634 1.00 97.00 90 GLU A N 1
ATOM 685 C CA . GLU A 1 90 ? -1.342 -2.618 -5.275 1.00 97.00 90 GLU A CA 1
ATOM 686 C C . GLU A 1 90 ? -0.561 -3.911 -4.999 1.00 97.00 90 GLU A C 1
ATOM 688 O O . GLU A 1 90 ? 0.01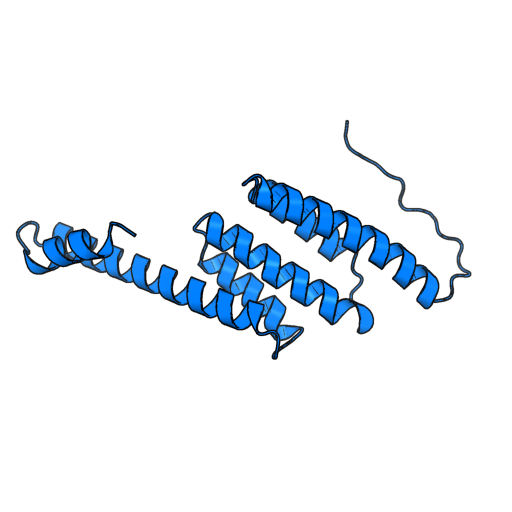3 -4.488 -5.921 1.00 97.00 90 GLU A O 1
ATOM 693 N N . CYS A 1 91 ? -0.608 -4.454 -3.777 1.00 97.50 91 CYS A N 1
ATOM 694 C CA . CYS A 1 91 ? -0.023 -5.773 -3.517 1.00 97.50 91 CYS A CA 1
ATOM 695 C C . CYS A 1 91 ? -0.690 -6.875 -4.347 1.00 97.50 91 CYS A C 1
ATOM 697 O O . CYS A 1 91 ? -0.021 -7.807 -4.777 1.00 97.50 91 CYS A O 1
ATOM 699 N N . THR A 1 92 ? -2.001 -6.788 -4.571 1.00 97.75 92 THR A N 1
ATOM 700 C CA . THR A 1 92 ? -2.731 -7.781 -5.365 1.00 97.75 92 THR A CA 1
ATOM 701 C C . THR A 1 92 ? -2.296 -7.733 -6.825 1.00 97.75 92 THR A C 1
ATOM 703 O O . THR A 1 92 ? -1.929 -8.775 -7.354 1.00 97.75 92 THR A O 1
ATOM 706 N N . LYS A 1 93 ? -2.176 -6.541 -7.423 1.00 95.88 93 LYS A N 1
ATOM 707 C CA . LYS A 1 93 ? -1.603 -6.375 -8.772 1.00 95.88 93 LYS A CA 1
ATOM 708 C C . LYS A 1 93 ? -0.178 -6.926 -8.871 1.00 95.88 93 LYS A C 1
ATOM 710 O O . LYS A 1 93 ? 0.171 -7.591 -9.841 1.00 95.88 93 LYS A O 1
ATOM 715 N N . ALA A 1 94 ? 0.653 -6.691 -7.851 1.00 95.69 94 ALA A N 1
ATOM 716 C CA . ALA A 1 94 ? 2.004 -7.252 -7.810 1.00 95.69 94 ALA A CA 1
ATOM 717 C C . ALA A 1 94 ? 1.997 -8.791 -7.830 1.00 95.69 94 ALA A C 1
ATOM 719 O O . ALA A 1 94 ? 2.848 -9.395 -8.477 1.00 95.69 94 ALA A O 1
ATOM 720 N N . LEU A 1 95 ? 1.038 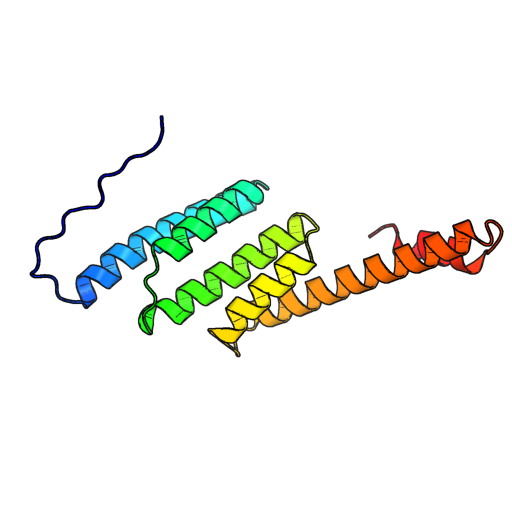-9.415 -7.141 1.00 96.44 95 LEU A N 1
ATOM 721 C CA . LEU A 1 95 ? 0.903 -10.871 -7.038 1.00 96.44 95 LEU A CA 1
ATOM 722 C C . LEU A 1 95 ? 0.202 -11.508 -8.241 1.00 96.44 95 LEU A C 1
ATOM 724 O O . LEU A 1 95 ? 0.474 -12.663 -8.543 1.00 96.44 95 LEU A O 1
ATOM 728 N N . GLU A 1 96 ? -0.663 -10.773 -8.939 1.00 95.81 96 GLU A N 1
ATOM 729 C CA . GLU A 1 96 ? -1.207 -11.188 -10.238 1.00 95.81 96 GLU A CA 1
ATOM 730 C C . GLU A 1 96 ? -0.089 -11.331 -11.279 1.00 95.81 96 GLU A C 1
ATOM 732 O O . GLU A 1 96 ? -0.106 -12.260 -12.082 1.00 95.81 96 GLU A O 1
ATOM 737 N N . LEU A 1 97 ? 0.911 -10.445 -11.221 1.00 93.12 97 LEU A N 1
ATOM 738 C CA . LEU A 1 97 ? 2.099 -10.493 -12.075 1.00 93.12 97 LEU A CA 1
ATOM 739 C C . LEU A 1 97 ? 3.123 -11.530 -11.599 1.00 93.12 97 LEU A C 1
ATOM 741 O O . LEU A 1 97 ? 3.654 -12.296 -12.399 1.00 93.12 97 LEU A O 1
ATOM 745 N N . ASN A 1 98 ? 3.418 -11.550 -10.298 1.00 93.44 98 ASN A N 1
ATOM 746 C CA . ASN A 1 98 ? 4.369 -12.476 -9.692 1.00 93.44 98 ASN A CA 1
ATOM 747 C C . ASN A 1 98 ? 3.795 -13.085 -8.397 1.00 93.44 98 ASN A C 1
ATOM 749 O O . ASN A 1 98 ? 3.989 -12.527 -7.309 1.00 93.44 98 ASN A O 1
ATOM 753 N N . PRO A 1 99 ? 3.142 -14.259 -8.481 1.00 94.81 99 PRO A N 1
ATOM 754 C CA . PRO A 1 99 ? 2.478 -14.885 -7.337 1.00 94.81 99 PRO A CA 1
ATOM 755 C C . PRO A 1 99 ? 3.411 -15.270 -6.183 1.00 94.81 99 PRO A C 1
ATOM 757 O O . PRO A 1 99 ? 2.965 -15.376 -5.041 1.00 94.81 99 PRO A O 1
ATOM 760 N N . SER A 1 100 ? 4.701 -15.485 -6.456 1.00 94.19 100 SER A N 1
ATOM 761 C CA . SER A 1 100 ? 5.696 -15.883 -5.453 1.00 94.19 100 SER A CA 1
ATOM 762 C C . SER A 1 100 ? 6.449 -14.693 -4.854 1.00 94.19 100 SER A C 1
ATOM 764 O O . SER A 1 100 ? 7.383 -14.880 -4.066 1.00 94.19 100 SER A O 1
ATOM 766 N N . TYR A 1 101 ? 6.048 -13.457 -5.176 1.00 94.88 101 TYR A N 1
ATOM 767 C CA . TYR A 1 101 ? 6.745 -12.278 -4.690 1.00 94.88 101 TYR A CA 1
ATOM 768 C C . TYR A 1 101 ? 6.520 -12.051 -3.188 1.00 94.88 101 TYR A C 1
ATOM 770 O O . TYR A 1 101 ? 5.586 -11.376 -2.748 1.00 94.88 101 TYR A O 1
ATOM 778 N N . MET A 1 102 ? 7.441 -12.582 -2.380 1.00 95.44 102 MET A N 1
ATOM 779 C CA . MET A 1 102 ? 7.328 -12.600 -0.919 1.00 95.44 102 MET A CA 1
ATOM 780 C C . MET A 1 102 ? 7.107 -11.220 -0.289 1.00 95.44 102 MET A C 1
ATOM 782 O O . MET A 1 102 ? 6.328 -11.099 0.654 1.00 95.44 102 MET A O 1
ATOM 786 N N . LYS A 1 103 ? 7.747 -10.162 -0.809 1.00 94.50 103 LYS A N 1
ATOM 787 C CA . LYS A 1 103 ? 7.562 -8.807 -0.261 1.00 94.50 103 LYS A CA 1
ATOM 788 C C . LYS A 1 103 ? 6.132 -8.306 -0.462 1.00 94.50 103 LYS A C 1
ATOM 790 O O . LYS A 1 103 ? 5.609 -7.648 0.430 1.00 94.50 103 LYS A O 1
ATOM 795 N N . ALA A 1 104 ? 5.500 -8.612 -1.595 1.00 95.81 104 ALA A N 1
ATOM 796 C CA . ALA A 1 104 ? 4.109 -8.241 -1.843 1.00 95.81 104 ALA A CA 1
ATOM 797 C C . ALA A 1 104 ? 3.146 -9.034 -0.946 1.00 95.81 104 ALA A C 1
ATOM 799 O O . ALA A 1 104 ? 2.230 -8.445 -0.377 1.00 95.81 104 ALA A O 1
ATOM 800 N N . LEU A 1 105 ? 3.391 -10.337 -0.741 1.00 97.56 105 LEU A N 1
ATOM 801 C CA . LEU A 1 105 ? 2.612 -11.157 0.199 1.00 97.56 105 LEU A CA 1
ATOM 802 C C . LEU A 1 105 ? 2.659 -10.591 1.622 1.00 97.56 105 LEU A C 1
ATOM 804 O O . LEU A 1 105 ? 1.613 -10.383 2.236 1.00 97.56 105 LEU A O 1
ATOM 808 N N . LEU A 1 106 ? 3.866 -10.307 2.118 1.00 97.38 106 LEU A N 1
ATOM 809 C CA . LEU A 1 106 ? 4.085 -9.777 3.462 1.00 97.38 106 LEU A CA 1
ATOM 810 C C . LEU A 1 106 ? 3.396 -8.420 3.647 1.00 97.38 106 LEU A C 1
ATOM 812 O O . LEU A 1 106 ? 2.631 -8.234 4.587 1.00 97.38 106 LEU A O 1
ATOM 816 N N . ARG A 1 107 ? 3.584 -7.498 2.698 1.00 96.56 107 ARG A N 1
ATOM 817 C CA . ARG A 1 107 ? 2.957 -6.168 2.737 1.00 96.56 107 ARG A CA 1
ATOM 818 C C . ARG A 1 107 ? 1.436 -6.232 2.689 1.00 96.56 107 ARG A C 1
ATOM 820 O O . ARG A 1 107 ? 0.776 -5.459 3.378 1.00 96.56 107 ARG A O 1
ATOM 827 N N . ARG A 1 108 ? 0.873 -7.152 1.899 1.00 97.62 108 ARG A N 1
ATOM 828 C CA . ARG A 1 108 ? -0.577 -7.355 1.843 1.00 97.62 108 ARG A CA 1
ATOM 829 C C . ARG A 1 108 ? -1.113 -7.828 3.189 1.00 97.62 108 ARG A C 1
ATOM 831 O O . ARG A 1 108 ? -2.124 -7.307 3.644 1.00 97.62 108 ARG A O 1
ATOM 838 N N . ALA A 1 109 ? -0.431 -8.782 3.826 1.00 97.12 109 ALA A N 1
ATOM 839 C CA . ALA A 1 109 ? -0.807 -9.284 5.145 1.00 97.12 109 ALA A CA 1
ATOM 840 C C . ALA A 1 109 ? -0.760 -8.175 6.211 1.00 97.12 109 ALA A C 1
ATOM 842 O O . ALA A 1 109 ? -1.739 -7.982 6.927 1.00 97.12 109 ALA A O 1
ATOM 843 N N . GLU A 1 110 ? 0.318 -7.385 6.247 1.00 95.94 110 GLU A N 1
ATOM 844 C CA . GLU A 1 110 ? 0.443 -6.230 7.149 1.00 95.94 110 GLU A CA 1
ATOM 845 C C . GLU A 1 110 ? -0.680 -5.203 6.931 1.00 95.94 110 GLU A C 1
ATOM 847 O O . GLU A 1 110 ? -1.257 -4.683 7.887 1.00 95.94 110 GLU A O 1
ATOM 852 N N . ALA A 1 111 ? -1.023 -4.912 5.672 1.00 96.25 111 ALA A N 1
ATOM 853 C CA . ALA A 1 111 ? -2.095 -3.977 5.348 1.00 96.25 111 ALA A CA 1
ATOM 854 C C . ALA A 1 111 ? -3.477 -4.505 5.777 1.00 96.25 111 ALA A C 1
ATOM 856 O O . ALA A 1 111 ? -4.280 -3.735 6.307 1.00 96.25 111 ALA A O 1
ATOM 857 N N . HIS A 1 112 ? -3.744 -5.806 5.616 1.00 96.81 112 HIS A N 1
ATOM 858 C CA . HIS A 1 112 ? -4.967 -6.431 6.130 1.00 96.81 112 HIS A CA 1
ATOM 859 C C . HIS A 1 112 ? -5.056 -6.348 7.654 1.00 96.81 112 HIS A C 1
ATOM 861 O O . HIS A 1 112 ? -6.093 -5.938 8.169 1.00 96.81 112 HIS A O 1
ATOM 867 N N . GLU A 1 113 ? -3.976 -6.660 8.372 1.00 94.81 113 GLU A N 1
ATOM 868 C CA . GLU A 1 113 ? -3.947 -6.581 9.837 1.00 94.81 113 GLU A CA 1
ATOM 869 C C . GLU A 1 113 ? -4.271 -5.161 10.326 1.00 94.81 113 GLU A C 1
ATOM 871 O O . GLU A 1 113 ? -5.100 -4.969 11.220 1.00 94.81 113 GLU A O 1
ATOM 876 N N . LYS A 1 114 ? -3.673 -4.144 9.694 1.00 93.56 114 LYS A N 1
ATOM 877 C CA . LYS A 1 114 ? -3.944 -2.736 10.015 1.00 93.56 114 LYS A CA 1
ATOM 878 C C . LYS A 1 114 ? -5.386 -2.334 9.713 1.00 93.56 114 LYS A C 1
ATOM 880 O O . LYS A 1 114 ? -6.004 -1.644 10.525 1.00 93.56 114 LYS A O 1
ATOM 885 N N . LEU A 1 115 ? -5.941 -2.783 8.589 1.00 93.31 115 LEU A N 1
ATOM 886 C CA . LEU A 1 115 ? -7.326 -2.496 8.223 1.00 93.31 115 LEU A CA 1
ATOM 887 C C . LEU A 1 115 ? -8.318 -3.161 9.189 1.00 93.31 115 LEU A C 1
ATOM 889 O O . LEU A 1 115 ? -9.254 -2.517 9.659 1.00 93.31 115 LEU A O 1
ATOM 893 N N . GLU A 1 116 ? -8.101 -4.428 9.543 1.00 92.62 116 GLU A N 1
ATOM 894 C CA . GLU A 1 116 ? -8.921 -5.140 10.529 1.00 92.62 116 GLU A CA 1
ATOM 895 C C . GLU A 1 116 ? -8.875 -4.480 11.902 1.00 92.62 116 GLU A C 1
ATOM 897 O O . GLU A 1 116 ? -9.901 -4.359 12.578 1.00 92.62 116 GLU A O 1
ATOM 902 N N . HIS A 1 117 ? -7.694 -4.020 12.302 1.00 90.62 117 HIS A N 1
ATOM 903 C CA . HIS A 1 117 ? -7.508 -3.285 13.537 1.00 90.62 117 HIS A CA 1
ATOM 904 C C . HIS A 1 117 ? -8.311 -1.974 13.553 1.00 90.62 117 HIS A C 1
ATOM 906 O O . HIS A 1 117 ? -9.039 -1.714 14.513 1.00 90.62 117 HIS A O 1
ATOM 912 N N . LEU A 1 118 ? -8.252 -1.182 12.478 1.00 90.31 118 LEU A N 1
ATOM 913 C CA . LEU A 1 118 ? -9.058 0.036 12.333 1.00 90.31 118 LEU A CA 1
ATOM 914 C C . LEU A 1 118 ? -10.560 -0.258 12.369 1.00 90.31 118 LEU A C 1
ATOM 916 O O . LEU A 1 118 ? -11.302 0.381 13.114 1.00 90.31 118 LEU A O 1
ATOM 920 N N . MET A 1 119 ? -11.012 -1.270 11.624 1.00 91.94 119 MET A N 1
ATOM 921 C CA . MET A 1 119 ? -12.417 -1.685 11.635 1.00 91.94 119 MET A CA 1
ATOM 922 C C . MET A 1 119 ? -12.871 -2.131 13.027 1.00 91.94 119 MET A C 1
ATOM 924 O O . MET A 1 119 ? -14.009 -1.877 13.423 1.00 91.94 119 MET A O 1
ATOM 928 N N . ARG A 1 120 ? -11.998 -2.800 13.788 1.00 91.00 120 ARG A N 1
ATOM 929 C CA . ARG A 1 120 ? -12.279 -3.189 15.171 1.00 91.00 120 ARG A CA 1
ATOM 930 C C . ARG A 1 120 ? -12.469 -1.962 16.057 1.00 91.00 120 ARG A C 1
ATOM 932 O O . ARG A 1 120 ? -13.445 -1.936 16.800 1.00 91.00 120 ARG A O 1
ATOM 939 N N . LEU A 1 121 ? -11.585 -0.967 15.971 1.00 91.50 121 LEU A N 1
ATOM 940 C CA . LEU A 1 121 ? -11.714 0.276 16.740 1.00 91.50 121 LEU A CA 1
ATOM 941 C C . LEU A 1 121 ? -13.030 0.996 16.428 1.00 91.50 121 LEU A C 1
ATOM 943 O O . LEU A 1 121 ? -13.782 1.282 17.356 1.00 91.50 121 LEU A O 1
ATOM 947 N N . LEU A 1 122 ? -13.375 1.144 15.147 1.00 92.44 122 LEU A N 1
ATOM 948 C CA . LEU A 1 122 ? -14.628 1.774 14.715 1.00 92.44 122 LEU A CA 1
ATOM 949 C C . LEU A 1 122 ? -15.873 1.068 15.286 1.00 92.44 122 LEU A C 1
ATOM 951 O O . LEU A 1 122 ? -16.845 1.706 15.689 1.00 92.44 122 LEU A O 1
ATOM 955 N N . ARG A 1 123 ? -15.857 -0.270 15.364 1.00 93.62 123 ARG A N 1
ATOM 956 C CA . ARG A 1 123 ? -16.954 -1.033 15.990 1.00 93.62 123 ARG A CA 1
ATOM 957 C C . ARG A 1 123 ? -17.087 -0.724 17.480 1.00 93.62 123 ARG A C 1
ATOM 959 O O . ARG A 1 123 ? -18.209 -0.639 17.969 1.00 93.62 123 ARG A O 1
ATOM 966 N N . TYR A 1 124 ? -15.974 -0.571 18.196 1.00 92.88 124 TYR A N 1
ATOM 967 C CA . TYR A 1 124 ? -16.004 -0.203 19.613 1.00 92.88 124 TYR A CA 1
ATOM 968 C C . TYR A 1 124 ? -16.420 1.252 19.834 1.00 92.88 124 TYR A C 1
ATOM 970 O O . TYR A 1 124 ? -17.120 1.521 20.806 1.00 92.88 124 TYR A O 1
ATOM 978 N N . GLU A 1 125 ? -16.055 2.169 18.938 1.00 93.06 125 GLU A N 1
ATOM 979 C CA . GLU A 1 125 ? -16.527 3.559 18.986 1.00 93.06 125 GLU A CA 1
ATOM 980 C C . GLU A 1 125 ? -18.050 3.612 18.872 1.00 93.06 125 GLU A C 1
ATOM 982 O O . GLU A 1 125 ? -18.710 4.207 19.719 1.00 93.06 125 GLU A O 1
ATOM 987 N N . LYS A 1 126 ? -18.624 2.854 17.934 1.00 94.88 126 LYS A N 1
ATOM 988 C CA . LYS A 1 126 ? -20.078 2.722 17.801 1.00 94.88 126 LYS A CA 1
ATOM 989 C C . LYS A 1 126 ? -20.757 2.130 19.043 1.00 94.88 126 LYS A C 1
ATOM 991 O O . LYS A 1 126 ? -21.890 2.483 19.353 1.00 94.88 126 LYS A O 1
ATOM 996 N N . ILE A 1 127 ? -20.089 1.231 19.774 1.00 94.50 127 ILE A N 1
ATOM 997 C CA . ILE A 1 127 ? -20.606 0.739 21.064 1.00 94.50 127 ILE A CA 1
ATOM 998 C C . ILE A 1 127 ? -20.657 1.879 22.085 1.00 94.50 127 ILE A C 1
ATOM 1000 O O . ILE A 1 127 ? -21.641 1.98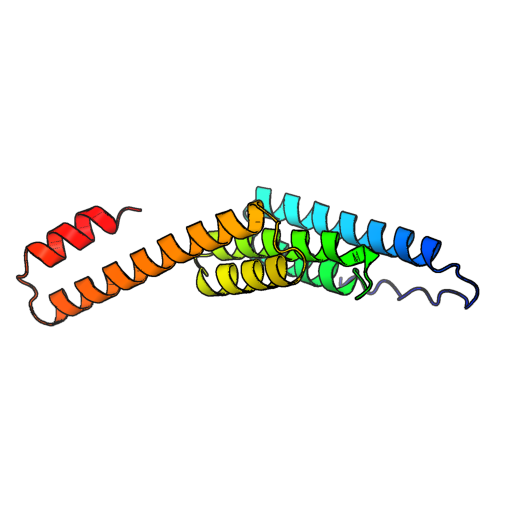0 22.807 1.00 94.50 127 ILE A O 1
ATOM 1004 N N . LEU A 1 128 ? -19.641 2.746 22.132 1.00 94.38 128 LEU A N 1
ATOM 1005 C CA . LEU A 1 128 ? -19.612 3.888 23.051 1.00 94.38 128 LEU A CA 1
ATOM 1006 C C . LEU A 1 128 ? -20.611 4.989 22.690 1.00 94.38 128 LEU A C 1
ATOM 1008 O O . LEU A 1 128 ? -21.069 5.692 23.585 1.00 94.38 128 LEU A O 1
ATOM 1012 N N . GLU A 1 129 ? -20.973 5.130 21.415 1.00 94.81 129 GLU A N 1
ATOM 1013 C CA . GLU A 1 129 ? -22.074 6.008 20.999 1.00 94.81 129 GLU A CA 1
ATOM 1014 C C . GLU A 1 129 ? -23.426 5.536 21.559 1.00 94.81 129 GLU A C 1
ATOM 1016 O O . GLU A 1 129 ? -24.274 6.358 21.900 1.00 94.81 129 GLU A O 1
ATOM 1021 N N . LEU A 1 130 ? -23.625 4.217 21.668 1.00 95.31 130 LEU A N 1
ATOM 1022 C CA . LEU A 1 130 ? -24.859 3.611 22.180 1.00 95.31 130 LEU A CA 1
ATOM 1023 C C . LEU A 1 130 ? -24.871 3.487 23.710 1.00 95.31 130 LEU A C 1
ATOM 1025 O O . LEU A 1 130 ? -25.897 3.723 24.342 1.00 95.31 130 LEU A O 1
ATOM 1029 N N . ASP A 1 131 ? -23.740 3.110 24.301 1.00 94.81 131 ASP A N 1
ATOM 1030 C CA . ASP A 1 131 ? -23.527 2.996 25.742 1.00 94.81 131 ASP A CA 1
ATOM 1031 C C . ASP A 1 131 ? -22.183 3.642 26.123 1.00 94.81 131 ASP A C 1
ATOM 1033 O O . ASP A 1 131 ? -21.137 2.978 26.165 1.00 94.81 131 ASP A O 1
ATOM 1037 N N . PRO A 1 132 ? -22.198 4.943 26.462 1.00 93.25 132 PRO A N 1
ATOM 1038 C CA . PRO A 1 132 ? -20.999 5.666 26.871 1.00 93.25 132 PRO A CA 1
ATOM 1039 C C . PRO A 1 132 ? -20.369 5.138 28.163 1.00 93.25 132 PRO A C 1
ATOM 1041 O O . PRO A 1 132 ? -19.238 5.507 28.491 1.00 93.25 132 PRO A O 1
ATOM 1044 N N . SER A 1 133 ? -21.072 4.304 28.935 1.00 94.44 133 SER A N 1
ATOM 1045 C CA . SER A 1 133 ? -20.577 3.754 30.195 1.00 94.44 133 SER A CA 1
ATOM 1046 C C . SER A 1 133 ? -19.940 2.371 30.035 1.00 94.44 133 SER A C 1
ATOM 1048 O O . SER A 1 133 ? -19.444 1.820 31.015 1.00 94.44 133 SER A O 1
ATOM 1050 N N . ASN A 1 134 ? -19.872 1.838 28.810 1.00 95.38 134 ASN A N 1
ATOM 1051 C CA . ASN A 1 134 ? -19.323 0.516 28.536 1.00 95.38 134 ASN A CA 1
ATOM 1052 C C . ASN A 1 134 ? -17.806 0.429 28.806 1.00 95.38 134 ASN A C 1
ATOM 1054 O O . ASN A 1 134 ? -16.969 0.834 27.991 1.00 95.38 134 ASN A O 1
ATOM 1058 N N . ASP A 1 135 ? -17.432 -0.156 29.943 1.00 93.62 135 ASP A N 1
ATOM 1059 C CA . ASP A 1 135 ? -16.030 -0.285 30.357 1.00 93.62 135 ASP A CA 1
ATOM 1060 C C . ASP A 1 135 ? -15.193 -1.163 29.419 1.00 93.62 135 ASP A C 1
ATOM 1062 O O . ASP A 1 135 ? -13.996 -0.921 29.235 1.00 93.62 135 ASP A O 1
ATOM 1066 N N . GLN A 1 136 ? -15.799 -2.187 28.814 1.00 91.81 136 GLN A N 1
ATOM 1067 C CA . GLN A 1 136 ? -15.093 -3.103 27.921 1.00 91.81 136 GLN A CA 1
ATOM 1068 C C . GLN A 1 136 ? -14.658 -2.394 26.634 1.00 91.81 136 GLN A C 1
ATOM 1070 O O . GLN A 1 136 ? -13.515 -2.555 26.191 1.00 91.81 136 GLN A O 1
ATOM 1075 N N . ALA A 1 137 ? -15.543 -1.581 26.055 1.00 91.19 137 ALA A N 1
ATOM 1076 C CA . ALA A 1 137 ? -15.238 -0.789 24.872 1.00 91.19 137 ALA A CA 1
ATOM 1077 C C . ALA A 1 137 ? -14.153 0.260 25.163 1.00 91.19 137 ALA A C 1
ATOM 1079 O O . ALA A 1 137 ? -13.165 0.325 24.429 1.00 91.19 137 ALA A O 1
ATOM 1080 N N . LYS A 1 138 ? -14.243 0.979 26.295 1.00 92.25 138 LYS A N 1
ATOM 1081 C CA . LYS A 1 138 ? -13.208 1.939 26.733 1.00 92.25 138 LYS A CA 1
ATOM 1082 C C . LYS A 1 138 ? -11.836 1.290 26.895 1.00 92.25 138 LYS A C 1
ATOM 1084 O O . LYS A 1 138 ? -10.847 1.792 26.364 1.00 92.25 138 LYS A O 1
ATOM 1089 N N . LYS A 1 139 ? -11.762 0.154 27.602 1.00 91.75 139 LYS A N 1
ATOM 1090 C CA . LYS A 1 139 ? -10.505 -0.591 27.803 1.00 91.75 139 LYS A CA 1
ATOM 1091 C C . LYS A 1 139 ? -9.907 -1.056 26.480 1.00 91.75 139 LYS A C 1
ATOM 1093 O O . LYS A 1 139 ? -8.689 -1.011 26.314 1.00 91.75 139 LYS A O 1
ATOM 1098 N N . THR A 1 140 ? -10.749 -1.491 25.544 1.00 89.56 140 THR A N 1
ATOM 1099 C CA . THR A 1 140 ? -10.292 -1.976 24.239 1.00 89.56 140 THR A CA 1
ATOM 1100 C C . THR A 1 140 ? -9.763 -0.827 23.382 1.00 89.56 140 THR A C 1
ATOM 1102 O O . THR A 1 140 ? -8.626 -0.899 22.929 1.00 89.56 140 THR A O 1
ATOM 1105 N N . ILE A 1 141 ? -10.491 0.281 23.247 1.00 89.88 141 ILE A N 1
ATOM 1106 C CA . ILE A 1 141 ? -9.985 1.458 22.521 1.00 89.88 141 ILE A CA 1
ATOM 1107 C C . ILE A 1 141 ? -8.706 1.994 23.171 1.00 89.88 141 ILE A C 1
ATOM 1109 O O . ILE A 1 141 ? -7.749 2.288 22.470 1.00 89.88 141 ILE A O 1
ATOM 1113 N N . HIS A 1 142 ? -8.616 2.043 24.502 1.00 88.12 142 HIS A N 1
ATOM 1114 C CA . HIS A 1 142 ? -7.390 2.483 25.172 1.00 88.12 142 HIS A CA 1
ATOM 1115 C C . HIS A 1 142 ? -6.192 1.555 24.903 1.00 88.12 142 HIS A C 1
ATOM 1117 O O . HIS A 1 142 ? -5.067 2.023 24.731 1.00 88.12 142 HIS A O 1
ATOM 1123 N N . ARG A 1 143 ? -6.414 0.234 24.895 1.00 86.62 143 ARG A N 1
ATOM 1124 C CA . ARG A 1 143 ? -5.361 -0.768 24.668 1.00 86.62 143 ARG A CA 1
ATOM 1125 C C . ARG A 1 143 ? -4.861 -0.773 23.224 1.00 86.62 143 ARG A C 1
ATOM 1127 O O . ARG A 1 143 ? -3.674 -0.982 23.011 1.00 86.62 143 ARG A O 1
ATOM 1134 N N . TRP A 1 144 ? -5.761 -0.585 22.265 1.00 80.00 144 TRP A N 1
ATOM 1135 C CA . TRP A 1 144 ? -5.490 -0.790 20.842 1.00 80.00 144 TRP A CA 1
ATOM 1136 C C . TRP A 1 144 ? -5.376 0.536 20.062 1.00 80.00 144 TRP A C 1
ATOM 1138 O O . TRP A 1 144 ? -4.737 0.589 19.026 1.00 80.00 144 TRP A O 1
ATOM 1148 N N . GLY A 1 145 ? -5.899 1.649 20.574 1.00 70.69 145 GLY A N 1
ATOM 1149 C CA . GLY A 1 145 ? -5.860 2.967 19.925 1.00 70.69 145 GLY A CA 1
ATOM 1150 C C . GLY A 1 145 ? -4.524 3.718 20.011 1.00 70.69 145 GLY A C 1
ATOM 1151 O O . GLY A 1 145 ? -4.429 4.818 19.484 1.00 70.69 145 GLY A O 1
ATOM 1152 N N . ARG A 1 146 ? -3.495 3.163 20.672 1.00 59.38 146 ARG A N 1
ATOM 1153 C CA . ARG A 1 146 ? -2.147 3.768 20.784 1.00 59.38 146 ARG A CA 1
ATOM 1154 C C . ARG A 1 146 ? -1.103 3.132 19.849 1.00 59.38 146 ARG A C 1
ATOM 1156 O O . ARG A 1 146 ? 0.074 3.087 20.207 1.00 59.38 146 ARG A O 1
ATOM 1163 N N . CYS A 1 147 ? -1.524 2.586 18.711 1.00 48.97 147 CYS A N 1
ATOM 1164 C CA . CYS A 1 147 ? -0.625 1.992 17.716 1.00 48.97 147 CYS A CA 1
ATOM 1165 C C . CYS A 1 147 ? -0.263 2.957 16.590 1.00 48.97 147 CYS A C 1
ATOM 1167 O O . CYS A 1 147 ? -1.122 3.786 16.224 1.00 48.97 147 CYS A O 1
#

Radius of gyration: 20.87 Å; chains: 1; bounding box: 42×40×68 Å

InterPro domains:
  IPR011990 Tetratricopeptide-like helical domain superfamily [G3DSA:1.25.40.10] (12-144)
  IPR011990 Tetratricopeptide-like helical domain superfamily [SSF48452] (35-139)
  IPR019734 Tetratricopeptide repeat [PF00515] (70-101)
  IPR019734 Tetratricopeptide repeat [PS50005] (68-101)
  IPR019734 Tetratricopeptide repeat [SM00028] (30-60)
  IPR019734 Tetratricopeptide repeat [SM00028] (68-101)
  IPR019734 Tetratricopeptide repeat [SM00028] (102-134)
  IPR052769 Tetratricopeptide repeat domain-containing protein [PTHR46014] (34-144)

pLDDT: mean 84.2, std 16.16, range [33.41, 97.75]

Sequence (147 aa):
MCCAMPVPLVDVTDNPMDLYESTANCYFGAQYSSNRLFGSGQYEEALSQYVLALHLAPDMPLSVELRSICHANSAICFSKLGKYEDAIKECTKALELNPSYMKALLRRAEAHEKLEHLMRLLRYEKILELDPSNDQAKKTIHRWGRC

Organism: NCBI:txid2094558

Foldseek 3Di:
DDPPPDPPPPDPPDDVVVLQVVLVVLLVVLQVVLVVCVVVVNLVVSLVSLVVSLVSQPPDLVCLQVQLVSLLSNLVSCVSVVNLVSSLVSLVSSCVSPVPPVSSVVSNVVSVVSVVLVVVLVVLVVVCVVPVPDPVSVVSCVVSVPD